Protein AF-A0A2P2PRP0-F1 (afdb_monomer_lite)

Organism: Rhizophora mucronata (NCBI:txid61149)

InterPro domains:
  IPR002885 Pentatricopeptide repeat [PS51375] (9-43)
  IPR002885 Pentatricopeptide repeat [TIGR00756] (12-45)
  IPR011990 Tetratricopeptide-like helical domain superfamily [G3DSA:1.25.40.10] (1-72)

Radius of gyration: 11.99 Å; chains: 1; bounding box: 26×35×24 Å

Secondary structure (DSSP, 8-state):
---TT----HHHHHHHHHHHHHTT-HHHHHHHHHHHHHTT-PPPHHHHHHHHHHHHHTT-HHHHHHHHHTT--

Sequence (73 aa):
MRCNGMRLDALSYTTMLQWHLNAKDMIGVMTLHADMIKMGVVPNELICNLLRTGYQESGHLKSALRCSDTCSE

Foldseek 3Di:
DPDDDPPCALVNLLVQLVVCVVVLPVVSLVVSVVVCVVSVNDHDPSNLVSNLVSCVVVVVVVVNVVSVVVVVD

Structure (mmCIF, N/CA/C/O backbone):
data_AF-A0A2P2PRP0-F1
#
_entry.id   AF-A0A2P2PRP0-F1
#
loop_
_atom_site.group_PDB
_atom_site.id
_atom_site.type_symbol
_atom_site.label_atom_id
_atom_site.label_alt_id
_atom_site.label_comp_id
_atom_site.label_asym_id
_atom_site.label_entity_id
_atom_site.label_seq_id
_atom_site.pdbx_PDB_ins_code
_atom_site.Cartn_x
_atom_site.Cartn_y
_atom_site.Cartn_z
_atom_site.occupancy
_atom_site.B_iso_or_equiv
_atom_site.auth_seq_id
_atom_site.auth_comp_id
_atom_site.auth_asym_id
_atom_site.auth_atom_id
_atom_site.pdbx_PDB_model_num
ATOM 1 N N . MET A 1 1 ? 2.312 19.147 -6.263 1.00 39.31 1 MET A N 1
ATOM 2 C CA . MET A 1 1 ? 3.526 18.995 -7.095 1.00 39.31 1 MET A CA 1
ATOM 3 C C . MET A 1 1 ? 3.470 17.629 -7.761 1.00 39.31 1 MET A C 1
ATOM 5 O O . MET A 1 1 ? 3.448 16.635 -7.053 1.00 39.31 1 MET A O 1
ATOM 9 N N . ARG A 1 2 ? 3.361 17.569 -9.092 1.00 47.69 2 ARG A N 1
ATOM 10 C CA . ARG A 1 2 ? 3.575 16.341 -9.871 1.00 47.69 2 ARG A CA 1
ATOM 11 C C . ARG A 1 2 ? 4.977 16.457 -10.453 1.00 47.69 2 ARG A C 1
ATOM 13 O O . ARG A 1 2 ? 5.160 17.109 -11.474 1.00 47.69 2 ARG A O 1
ATOM 20 N N . CYS A 1 3 ? 5.966 15.942 -9.733 1.00 41.56 3 CYS A N 1
ATOM 21 C CA . CYS A 1 3 ? 7.330 15.899 -10.235 1.00 41.56 3 CYS A CA 1
ATOM 22 C C . CYS A 1 3 ? 7.448 14.728 -11.209 1.00 41.56 3 CYS A C 1
ATOM 24 O O . CYS A 1 3 ? 7.195 13.587 -10.836 1.00 41.56 3 CYS A O 1
ATOM 26 N N . ASN A 1 4 ? 7.776 15.073 -12.454 1.00 46.53 4 ASN A N 1
ATOM 27 C CA . ASN A 1 4 ? 8.493 14.297 -13.459 1.00 46.53 4 ASN A CA 1
ATOM 28 C C . ASN A 1 4 ? 8.726 12.822 -13.143 1.00 46.53 4 ASN A C 1
ATOM 30 O O . ASN A 1 4 ? 9.520 12.541 -12.254 1.00 46.53 4 ASN A O 1
ATOM 34 N N . GLY A 1 5 ? 8.179 11.931 -13.977 1.00 47.91 5 GLY A N 1
ATOM 35 C CA . GLY A 1 5 ? 8.912 10.805 -14.583 1.00 47.91 5 GLY A CA 1
ATOM 36 C C . GLY A 1 5 ? 9.672 9.822 -13.684 1.00 47.91 5 GLY A C 1
ATOM 37 O O . GLY A 1 5 ? 10.349 8.944 -14.209 1.00 47.91 5 GLY A O 1
ATOM 38 N N . MET A 1 6 ? 9.580 9.931 -12.363 1.00 52.31 6 MET A N 1
ATOM 39 C CA . MET A 1 6 ? 10.075 8.947 -11.426 1.00 52.31 6 MET A CA 1
ATOM 40 C C . MET A 1 6 ? 9.052 7.833 -11.463 1.00 52.31 6 MET A C 1
ATOM 42 O O . MET A 1 6 ? 7.956 7.966 -10.923 1.00 52.31 6 MET A O 1
ATOM 46 N N . ARG A 1 7 ? 9.402 6.763 -12.176 1.00 55.41 7 ARG A N 1
ATOM 47 C CA . ARG A 1 7 ? 8.786 5.455 -12.005 1.00 55.41 7 ARG A CA 1
ATOM 48 C C . ARG A 1 7 ? 8.771 5.207 -10.500 1.00 55.41 7 ARG A C 1
ATOM 50 O O . ARG A 1 7 ? 9.823 4.982 -9.918 1.00 55.41 7 ARG A O 1
ATOM 57 N N . LEU A 1 8 ? 7.614 5.406 -9.870 1.00 59.97 8 LEU A N 1
ATOM 58 C CA . LEU A 1 8 ? 7.458 5.216 -8.438 1.00 59.97 8 LEU A CA 1
ATOM 59 C C . LEU A 1 8 ? 7.777 3.747 -8.190 1.00 59.97 8 LEU A C 1
ATOM 61 O O . LEU A 1 8 ? 7.038 2.855 -8.609 1.00 59.97 8 LEU A O 1
ATOM 65 N N . ASP A 1 9 ? 8.930 3.495 -7.584 1.00 70.25 9 ASP A N 1
ATOM 66 C CA . ASP A 1 9 ? 9.298 2.152 -7.183 1.00 70.25 9 ASP A CA 1
ATOM 67 C C . ASP A 1 9 ? 8.285 1.645 -6.153 1.00 70.25 9 ASP A C 1
ATOM 69 O O . ASP A 1 9 ? 7.657 2.420 -5.420 1.00 70.25 9 ASP A O 1
ATOM 73 N N . ALA A 1 10 ? 8.140 0.323 -6.057 1.00 72.69 10 ALA A N 1
ATOM 74 C CA . ALA A 1 10 ? 7.241 -0.303 -5.087 1.00 72.69 10 ALA A CA 1
ATOM 75 C C . ALA A 1 10 ? 7.490 0.211 -3.652 1.00 72.69 10 ALA A C 1
ATOM 77 O O . ALA A 1 10 ? 6.558 0.342 -2.858 1.00 72.69 10 ALA A O 1
ATOM 78 N N . LEU A 1 11 ? 8.734 0.587 -3.331 1.00 77.25 11 LEU A N 1
ATOM 79 C CA . LEU A 1 11 ? 9.101 1.190 -2.052 1.00 77.25 11 LEU A CA 1
ATOM 80 C C . LEU A 1 11 ? 8.455 2.570 -1.834 1.00 77.25 11 LEU A C 1
ATOM 82 O O . LEU A 1 11 ? 7.961 2.858 -0.745 1.00 77.25 11 LEU A O 1
ATOM 86 N N . SER A 1 12 ? 8.422 3.419 -2.863 1.00 82.62 12 SER A N 1
ATOM 87 C CA . SER A 1 12 ? 7.801 4.744 -2.789 1.00 82.62 12 SER A CA 1
ATOM 88 C C . SER A 1 12 ? 6.295 4.634 -2.573 1.00 82.62 12 SER A C 1
ATOM 90 O O . SER A 1 12 ? 5.760 5.312 -1.695 1.00 82.62 12 SER A O 1
ATOM 92 N N . TYR A 1 13 ? 5.629 3.726 -3.297 1.00 83.38 13 TYR A N 1
ATOM 93 C CA . TYR A 1 13 ? 4.216 3.423 -3.060 1.00 83.38 13 TYR A CA 1
ATOM 94 C C . TYR A 1 13 ? 3.982 2.908 -1.643 1.00 83.38 13 TYR A C 1
ATOM 96 O O . TYR A 1 13 ? 3.073 3.394 -0.982 1.00 83.38 13 TYR A O 1
ATOM 104 N N . THR A 1 14 ? 4.824 1.995 -1.147 1.00 83.19 14 THR A N 1
ATOM 105 C CA . THR A 1 14 ? 4.712 1.456 0.220 1.00 83.19 14 THR A CA 1
ATOM 106 C C . THR A 1 14 ? 4.753 2.573 1.262 1.00 83.19 14 THR A C 1
ATOM 108 O O . THR A 1 14 ? 3.874 2.647 2.118 1.00 83.19 14 THR A O 1
ATOM 111 N N . THR A 1 15 ? 5.727 3.482 1.164 1.00 86.62 15 THR A N 1
ATOM 112 C CA . THR A 1 15 ? 5.881 4.598 2.110 1.00 86.62 15 THR A CA 1
ATOM 113 C C . THR A 1 15 ? 4.696 5.560 2.060 1.00 86.62 15 THR A C 1
ATOM 115 O O . THR A 1 15 ? 4.183 5.955 3.108 1.00 86.62 15 THR A O 1
ATOM 118 N N . MET A 1 16 ? 4.219 5.915 0.860 1.00 86.31 16 MET A N 1
ATOM 119 C CA . MET A 1 16 ? 3.038 6.773 0.720 1.00 86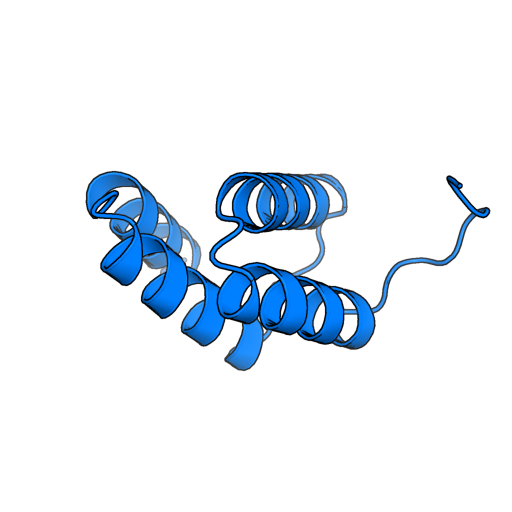.31 16 MET A CA 1
ATOM 120 C C . MET A 1 16 ? 1.792 6.090 1.288 1.00 86.31 16 MET A C 1
ATOM 122 O O . MET A 1 16 ? 1.054 6.703 2.056 1.00 86.31 16 MET A O 1
ATOM 126 N N . LEU A 1 17 ? 1.587 4.808 0.979 1.00 85.31 17 LEU A N 1
ATOM 127 C CA . LEU A 1 17 ? 0.452 4.039 1.478 1.00 85.31 17 LEU A CA 1
ATOM 128 C C . LEU A 1 17 ? 0.467 3.961 3.011 1.00 85.31 17 LEU A C 1
ATOM 130 O O . LEU A 1 17 ? -0.562 4.176 3.645 1.00 85.31 17 LEU A O 1
ATOM 134 N N . GLN A 1 18 ? 1.637 3.723 3.611 1.00 85.19 18 GLN A N 1
ATOM 135 C CA . GLN A 1 18 ? 1.815 3.684 5.063 1.00 85.19 18 GLN A CA 1
ATOM 136 C C . GLN A 1 18 ? 1.460 5.024 5.709 1.00 85.19 18 GLN A C 1
ATOM 138 O O . GLN A 1 18 ? 0.775 5.051 6.733 1.00 85.19 18 GLN A O 1
ATOM 143 N N . TRP A 1 19 ? 1.898 6.129 5.102 1.00 89.44 19 TRP A N 1
ATOM 144 C CA . TRP A 1 19 ? 1.575 7.472 5.572 1.00 89.44 19 TRP A CA 1
ATOM 145 C C . TRP A 1 19 ? 0.068 7.747 5.502 1.00 89.44 19 TRP A C 1
ATOM 147 O O . TRP A 1 19 ? -0.512 8.172 6.500 1.00 89.44 19 TRP A O 1
ATOM 157 N N . HIS A 1 20 ? -0.581 7.429 4.376 1.00 86.62 20 HIS A N 1
ATOM 158 C CA . HIS A 1 20 ? -2.027 7.609 4.218 1.00 86.62 20 HIS A CA 1
ATOM 159 C C . HIS A 1 20 ? -2.833 6.740 5.19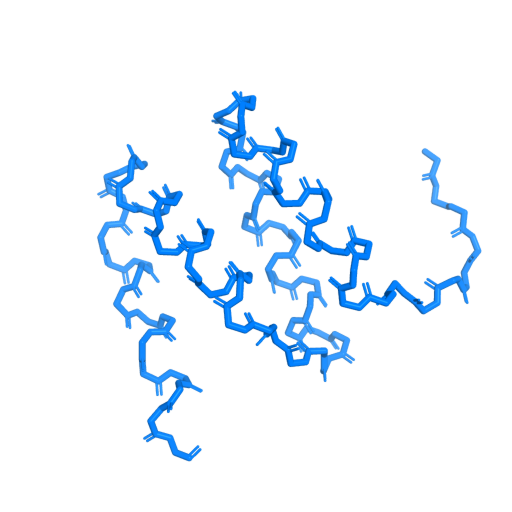2 1.00 86.62 20 HIS A C 1
ATOM 161 O O . HIS A 1 20 ? -3.790 7.229 5.786 1.00 86.62 20 HIS A O 1
ATOM 167 N N . LEU A 1 21 ? -2.428 5.487 5.426 1.00 82.81 21 LEU A N 1
ATOM 168 C CA . LEU A 1 21 ? -3.074 4.626 6.423 1.00 82.81 21 LEU A CA 1
ATOM 169 C C . LEU A 1 21 ? -2.949 5.182 7.839 1.00 82.81 21 LEU A C 1
ATOM 171 O O . LEU A 1 21 ? -3.928 5.179 8.580 1.00 82.81 21 LEU A O 1
ATOM 175 N N . ASN A 1 22 ? -1.772 5.694 8.208 1.00 85.56 22 ASN A N 1
ATOM 176 C CA . ASN A 1 22 ? -1.574 6.315 9.516 1.00 85.56 22 ASN A CA 1
ATOM 177 C C . ASN A 1 22 ? -2.403 7.602 9.666 1.00 85.56 22 ASN A C 1
ATOM 179 O O . ASN A 1 22 ? -2.958 7.873 10.727 1.00 85.56 22 ASN A O 1
ATOM 183 N N . ALA A 1 23 ? -2.549 8.365 8.580 1.00 86.44 23 ALA A N 1
ATOM 184 C CA . ALA A 1 23 ? -3.441 9.518 8.510 1.00 86.44 23 ALA A CA 1
ATOM 185 C C . ALA A 1 23 ? -4.936 9.137 8.425 1.00 86.44 23 ALA A C 1
ATOM 187 O O . ALA A 1 23 ? -5.782 10.029 8.397 1.00 86.44 23 ALA A O 1
ATOM 188 N N . LYS A 1 24 ? -5.271 7.836 8.366 1.00 82.19 24 LYS A N 1
ATOM 189 C CA . LYS A 1 24 ? -6.615 7.297 8.078 1.00 82.19 24 LYS A CA 1
ATOM 190 C C . LYS A 1 24 ? -7.248 7.865 6.799 1.00 82.19 24 LYS A C 1
ATOM 192 O O . LYS A 1 24 ? -8.468 7.868 6.638 1.00 82.19 24 LYS A O 1
ATOM 197 N N . ASP A 1 25 ? -6.418 8.311 5.862 1.00 84.69 25 ASP A N 1
ATOM 198 C CA . ASP A 1 25 ? -6.835 8.880 4.588 1.00 84.69 25 ASP A CA 1
ATOM 199 C C . ASP A 1 25 ? -7.032 7.772 3.545 1.00 84.69 25 ASP A C 1
ATOM 201 O O . ASP A 1 25 ? -6.178 7.481 2.706 1.00 84.69 25 ASP A O 1
ATOM 205 N N . MET A 1 26 ? -8.193 7.122 3.604 1.00 81.31 26 MET A N 1
ATOM 206 C CA . MET A 1 26 ? -8.525 6.003 2.715 1.00 81.31 26 MET A CA 1
ATOM 207 C C . MET A 1 26 ? -8.647 6.410 1.244 1.00 81.31 26 MET A C 1
ATOM 209 O O . MET A 1 26 ? -8.401 5.596 0.356 1.00 81.31 26 MET A O 1
ATOM 213 N N . ILE A 1 27 ? -8.984 7.672 0.971 1.00 83.88 27 ILE A N 1
ATOM 214 C CA . ILE A 1 27 ? -9.090 8.199 -0.393 1.00 83.88 27 ILE A CA 1
ATOM 215 C C . ILE A 1 27 ? -7.710 8.200 -1.060 1.00 83.88 27 ILE A C 1
ATOM 217 O O . ILE A 1 27 ? -7.584 7.758 -2.207 1.00 83.88 27 ILE A O 1
ATOM 221 N N . GLY A 1 28 ? -6.664 8.622 -0.343 1.00 85.38 28 GLY A N 1
ATOM 222 C CA . GLY A 1 28 ? -5.288 8.547 -0.824 1.00 85.38 28 GLY A CA 1
ATOM 223 C C . GLY A 1 28 ? -4.823 7.111 -1.044 1.00 85.38 28 GLY A C 1
ATOM 224 O O . GLY A 1 28 ? -4.264 6.812 -2.099 1.00 85.38 28 GLY A O 1
ATOM 225 N N . VAL A 1 29 ? -5.148 6.194 -0.123 1.00 84.75 29 VAL A N 1
ATOM 226 C CA . VAL A 1 29 ? -4.850 4.754 -0.270 1.00 84.75 29 VAL A CA 1
ATOM 227 C C . VAL A 1 29 ? -5.491 4.173 -1.535 1.00 84.75 29 VAL A C 1
ATOM 229 O O . VAL A 1 29 ? -4.813 3.515 -2.324 1.00 84.75 29 VAL A O 1
ATOM 232 N N . MET A 1 30 ? -6.779 4.441 -1.773 1.00 83.50 30 MET A N 1
ATOM 233 C CA . MET A 1 30 ? -7.490 3.956 -2.963 1.00 83.50 30 MET A CA 1
ATOM 234 C C . MET A 1 30 ? -6.944 4.576 -4.252 1.00 83.50 30 MET A C 1
ATOM 236 O O . MET A 1 30 ? -6.824 3.886 -5.265 1.00 83.50 30 MET A O 1
ATOM 240 N N . THR A 1 31 ? -6.587 5.860 -4.215 1.00 86.44 31 THR A N 1
ATOM 241 C CA . THR A 1 31 ? -6.011 6.566 -5.367 1.00 86.44 31 THR A CA 1
ATOM 242 C C . THR A 1 31 ? -4.651 5.983 -5.740 1.00 86.44 31 THR A C 1
ATOM 244 O O . THR A 1 31 ? -4.421 5.692 -6.912 1.00 86.44 31 THR A O 1
ATOM 247 N N . LEU A 1 32 ? -3.779 5.748 -4.753 1.00 85.06 32 LEU A N 1
ATOM 248 C CA . LEU A 1 32 ? -2.477 5.110 -4.959 1.00 85.06 32 LEU A CA 1
ATOM 249 C C . LEU A 1 32 ? -2.629 3.681 -5.472 1.00 85.06 32 LEU A C 1
ATOM 251 O O . LEU A 1 32 ? -1.948 3.298 -6.415 1.00 85.06 32 LEU A O 1
ATOM 255 N N . HIS A 1 33 ? -3.561 2.909 -4.915 1.00 83.62 33 HIS A N 1
ATOM 256 C CA . HIS A 1 33 ? -3.835 1.555 -5.385 1.00 83.62 33 HIS A CA 1
ATOM 257 C C . HIS A 1 33 ? -4.289 1.530 -6.856 1.00 83.62 33 HIS A C 1
ATOM 259 O O . HIS A 1 33 ? -3.789 0.733 -7.648 1.00 83.62 33 HIS A O 1
ATOM 265 N N . ALA A 1 34 ? -5.191 2.431 -7.254 1.00 83.88 34 ALA A N 1
ATOM 266 C CA . ALA A 1 34 ? -5.630 2.545 -8.645 1.00 83.88 34 ALA A CA 1
ATOM 267 C C . ALA A 1 34 ? -4.497 2.989 -9.588 1.00 83.88 34 ALA A C 1
ATOM 269 O O . ALA A 1 34 ? -4.434 2.537 -10.733 1.00 83.88 34 ALA A O 1
ATOM 270 N N . ASP A 1 35 ? -3.610 3.864 -9.116 1.00 85.25 35 ASP A N 1
ATOM 271 C CA . ASP A 1 35 ? -2.430 4.316 -9.852 1.00 85.25 35 ASP A CA 1
ATOM 272 C C . ASP A 1 35 ? -1.419 3.174 -10.061 1.00 85.25 35 ASP A C 1
ATOM 274 O O . ASP A 1 35 ? -0.967 2.966 -11.185 1.00 85.25 35 ASP A O 1
ATOM 278 N N . MET A 1 36 ? -1.174 2.346 -9.036 1.00 80.88 36 MET A N 1
ATOM 279 C CA . MET A 1 36 ? -0.340 1.140 -9.142 1.00 80.88 36 MET A CA 1
ATOM 280 C C . MET A 1 36 ? -0.867 0.162 -10.195 1.00 80.88 36 MET A C 1
ATOM 282 O O . MET A 1 36 ? -0.099 -0.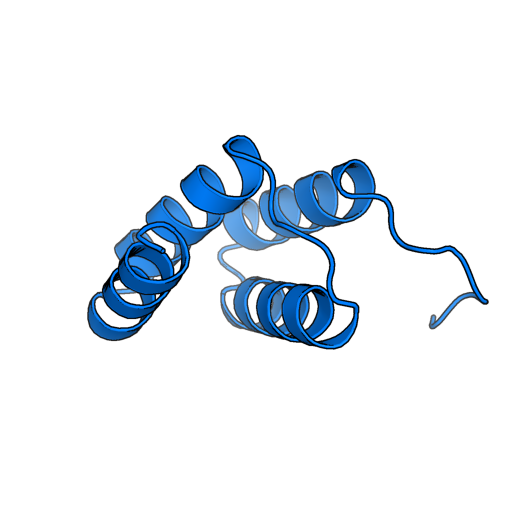300 -11.038 1.00 80.88 36 MET A O 1
ATOM 286 N N . ILE A 1 37 ? -2.180 -0.102 -10.201 1.00 80.75 37 ILE A N 1
ATOM 287 C CA . ILE A 1 37 ? -2.816 -0.962 -11.213 1.00 80.75 37 ILE A CA 1
ATOM 288 C C . ILE A 1 37 ? -2.652 -0.353 -12.611 1.00 80.75 37 ILE A C 1
ATOM 290 O O . ILE A 1 37 ? -2.290 -1.058 -13.550 1.00 80.75 37 ILE A O 1
ATOM 294 N N . LYS A 1 38 ? -2.874 0.961 -12.762 1.00 82.81 38 LYS A N 1
ATOM 295 C CA . LYS A 1 38 ? -2.705 1.659 -14.049 1.00 82.81 38 LYS A CA 1
ATOM 296 C C . LYS A 1 38 ? -1.268 1.630 -14.561 1.00 82.81 38 LYS A C 1
ATOM 298 O O . LYS A 1 38 ? -1.072 1.543 -15.769 1.00 82.81 38 LYS A O 1
ATOM 303 N N . MET A 1 39 ? -0.284 1.717 -13.671 1.00 78.06 39 MET A N 1
ATOM 304 C CA . MET A 1 39 ? 1.131 1.623 -14.030 1.00 78.06 39 MET A CA 1
ATOM 305 C C . MET A 1 39 ? 1.619 0.175 -14.198 1.00 78.06 39 MET A C 1
ATOM 307 O O . MET A 1 39 ? 2.772 -0.026 -14.574 1.00 78.06 39 MET A O 1
ATOM 311 N N . GLY A 1 40 ? 0.777 -0.830 -13.926 1.00 78.00 40 GLY A N 1
ATOM 312 C CA . GLY A 1 40 ? 1.171 -2.242 -13.952 1.00 78.00 40 GLY A CA 1
ATOM 313 C C . GLY A 1 40 ? 2.187 -2.604 -12.864 1.00 78.00 40 GLY A C 1
ATOM 314 O O . GLY A 1 40 ? 2.957 -3.550 -13.022 1.00 78.00 40 GLY A O 1
ATOM 315 N N . VAL A 1 41 ? 2.232 -1.834 -11.774 1.00 76.31 41 VAL A N 1
ATOM 316 C CA . VAL A 1 41 ? 3.135 -2.077 -10.647 1.00 76.31 41 VAL A CA 1
ATOM 317 C C . VAL A 1 41 ? 2.493 -3.112 -9.735 1.00 76.31 41 VAL A C 1
ATOM 319 O O . VAL A 1 41 ? 1.465 -2.854 -9.111 1.00 76.31 41 VAL A O 1
ATOM 322 N N . VAL A 1 42 ? 3.121 -4.283 -9.645 1.00 74.31 42 VAL A N 1
ATOM 323 C CA . VAL A 1 42 ? 2.663 -5.359 -8.765 1.00 74.31 42 VAL A CA 1
ATOM 324 C C . VAL A 1 42 ? 2.877 -4.936 -7.306 1.00 74.31 42 VAL A C 1
ATOM 326 O O . VAL A 1 42 ? 4.012 -4.628 -6.922 1.00 74.31 42 VAL A O 1
ATOM 329 N N . PRO A 1 43 ? 1.816 -4.883 -6.480 1.00 71.44 43 PRO A N 1
ATOM 330 C CA . PRO A 1 43 ? 1.960 -4.582 -5.067 1.00 71.44 43 PRO A CA 1
ATOM 331 C C . PRO A 1 43 ? 2.739 -5.697 -4.370 1.00 71.44 43 PRO A C 1
ATOM 333 O O . PRO A 1 43 ? 2.433 -6.876 -4.510 1.00 71.44 43 PRO A O 1
ATOM 336 N N . ASN A 1 44 ? 3.764 -5.311 -3.610 1.00 78.62 44 ASN A N 1
ATOM 337 C CA . ASN A 1 44 ? 4.526 -6.254 -2.803 1.00 78.62 44 ASN A CA 1
ATOM 338 C C . ASN A 1 44 ? 3.672 -6.774 -1.631 1.00 78.62 44 ASN A C 1
ATOM 340 O O . ASN A 1 44 ? 2.689 -6.133 -1.250 1.00 78.62 44 ASN A O 1
ATOM 344 N N . GLU A 1 45 ? 4.082 -7.870 -0.990 1.00 80.88 45 GLU A N 1
ATOM 345 C CA . GLU A 1 45 ? 3.347 -8.473 0.138 1.00 80.88 45 GLU A CA 1
ATOM 346 C C . GLU A 1 45 ? 3.014 -7.453 1.248 1.00 80.88 45 GLU A C 1
ATOM 348 O O . GLU A 1 45 ? 1.904 -7.433 1.784 1.00 80.88 45 GLU A O 1
ATOM 353 N N . LEU A 1 46 ? 3.939 -6.523 1.521 1.00 79.94 46 LEU A N 1
ATOM 354 C CA . LEU A 1 46 ? 3.725 -5.407 2.447 1.00 79.94 46 LEU A CA 1
ATOM 355 C C . LEU A 1 46 ? 2.562 -4.499 2.023 1.00 79.94 46 LEU A C 1
ATOM 357 O O . LEU A 1 46 ? 1.712 -4.175 2.846 1.00 79.94 46 LEU A O 1
ATOM 361 N N . ILE A 1 47 ? 2.497 -4.111 0.747 1.00 82.25 47 ILE A N 1
ATOM 362 C CA . ILE A 1 47 ? 1.444 -3.238 0.206 1.00 82.25 47 ILE A CA 1
ATOM 363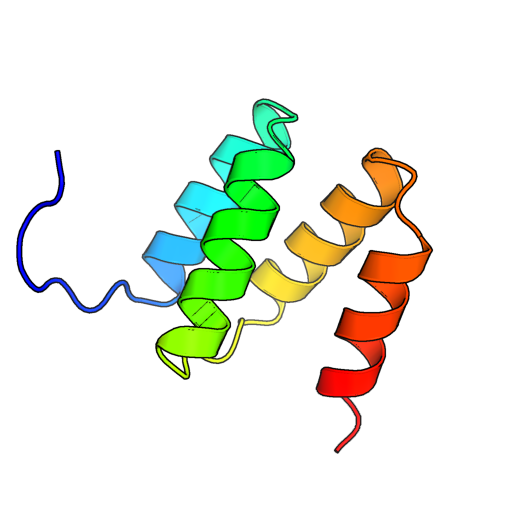 C C . ILE A 1 47 ? 0.096 -3.956 0.278 1.00 82.25 47 ILE A C 1
ATOM 365 O O . ILE A 1 47 ? -0.886 -3.363 0.718 1.00 82.25 47 ILE A O 1
ATOM 369 N N . CYS A 1 48 ? 0.050 -5.242 -0.072 1.00 82.31 48 CYS A N 1
ATOM 370 C CA . CYS A 1 48 ? -1.153 -6.062 0.061 1.00 82.31 48 CYS A CA 1
ATOM 371 C C . CYS A 1 48 ? -1.644 -6.135 1.514 1.00 82.31 48 CYS A C 1
ATOM 373 O O . CYS A 1 48 ? -2.840 -5.975 1.766 1.00 82.31 48 CYS A O 1
ATOM 375 N N . ASN A 1 49 ? -0.739 -6.326 2.479 1.00 83.75 49 ASN A N 1
ATOM 376 C CA . ASN A 1 49 ? -1.082 -6.306 3.902 1.00 83.75 49 ASN A CA 1
ATOM 377 C 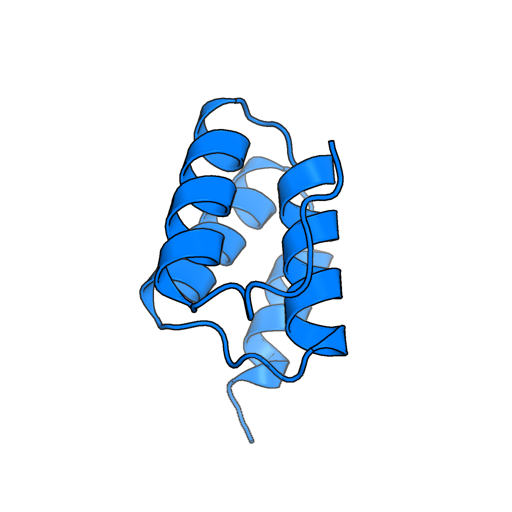C . ASN A 1 49 ? -1.606 -4.929 4.340 1.00 83.75 49 ASN A C 1
ATOM 379 O O . ASN A 1 49 ? -2.631 -4.857 5.014 1.00 83.75 49 ASN A O 1
ATOM 383 N N . LEU A 1 50 ? -0.958 -3.842 3.913 1.00 82.81 50 LEU A N 1
ATOM 384 C CA . LEU A 1 50 ? -1.399 -2.473 4.185 1.00 82.81 50 LEU A CA 1
ATOM 385 C C . LEU A 1 50 ? -2.801 -2.197 3.630 1.00 82.81 50 LEU A C 1
ATOM 387 O O . LEU A 1 50 ? -3.659 -1.692 4.351 1.00 82.81 50 LEU A O 1
ATOM 391 N N . LEU A 1 51 ? -3.044 -2.542 2.363 1.00 81.62 51 LEU A N 1
ATOM 392 C CA . LEU A 1 51 ? -4.344 -2.376 1.716 1.00 81.62 51 LEU A CA 1
ATOM 393 C C . LEU A 1 51 ? -5.421 -3.159 2.463 1.00 81.62 51 LEU A C 1
ATOM 395 O O . LEU A 1 51 ? -6.478 -2.605 2.754 1.00 81.62 51 LEU A O 1
ATOM 399 N N . ARG A 1 52 ? -5.146 -4.416 2.829 1.00 79.88 52 ARG A N 1
ATOM 400 C CA . ARG A 1 52 ? -6.081 -5.255 3.589 1.00 79.88 52 ARG A CA 1
ATOM 401 C C . ARG A 1 52 ? -6.455 -4.605 4.918 1.00 79.88 52 ARG A C 1
ATOM 403 O O . ARG A 1 52 ? -7.643 -4.454 5.196 1.00 79.88 52 ARG A O 1
ATOM 410 N N . THR A 1 53 ? -5.458 -4.168 5.688 1.00 81.12 53 THR A N 1
ATOM 411 C CA . THR A 1 53 ? -5.668 -3.487 6.972 1.00 81.12 53 THR A CA 1
ATOM 412 C C . THR A 1 53 ? -6.451 -2.189 6.786 1.00 81.12 53 THR A C 1
ATOM 414 O O . THR A 1 53 ? -7.429 -1.963 7.490 1.00 81.12 53 THR A O 1
ATOM 417 N N . GLY A 1 54 ? -6.095 -1.370 5.793 1.00 79.44 54 GLY A N 1
ATOM 418 C CA . GLY A 1 54 ? -6.810 -0.131 5.486 1.00 79.44 54 GLY A CA 1
ATOM 419 C C . GLY A 1 54 ? -8.268 -0.356 5.112 1.00 79.44 54 GLY A C 1
ATOM 420 O O . GLY A 1 54 ? -9.163 0.287 5.659 1.00 79.44 54 GLY A O 1
ATOM 421 N N . TYR A 1 55 ? -8.540 -1.291 4.201 1.00 76.25 55 TYR A N 1
ATOM 422 C CA . TYR A 1 55 ? -9.912 -1.582 3.793 1.00 76.25 55 TYR A CA 1
ATOM 423 C C . TYR A 1 55 ? -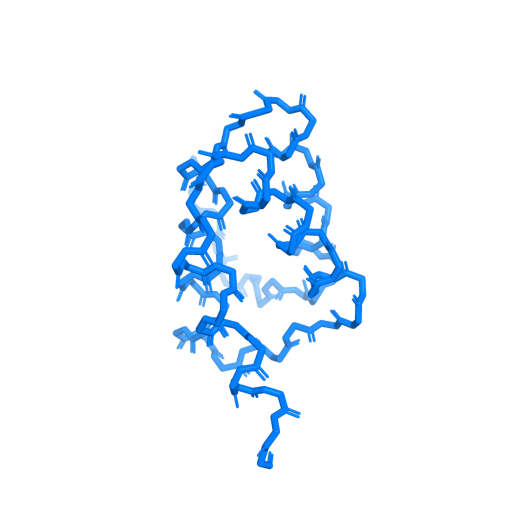10.741 -2.164 4.940 1.00 76.25 55 TYR A C 1
ATOM 425 O O . TYR A 1 55 ? -11.911 -1.802 5.074 1.00 76.25 55 TYR A O 1
ATOM 433 N N . GLN A 1 56 ? -10.140 -3.001 5.789 1.00 76.00 56 GLN A N 1
ATOM 434 C CA . GLN A 1 56 ? -10.790 -3.543 6.979 1.00 76.00 56 GLN A CA 1
ATOM 435 C C . GLN A 1 56 ? -11.140 -2.439 7.991 1.00 76.00 56 GLN A C 1
ATOM 437 O O . GLN A 1 56 ? -12.280 -2.382 8.447 1.00 76.00 56 GLN A O 1
ATOM 442 N N . GLU A 1 57 ? -10.208 -1.525 8.273 1.00 71.81 57 GLU A N 1
ATOM 443 C CA . GLU A 1 57 ? -10.413 -0.368 9.163 1.00 71.81 57 GLU A CA 1
ATOM 444 C C . GLU A 1 57 ? -11.471 0.607 8.618 1.00 71.81 57 GLU A C 1
ATOM 446 O O . GLU A 1 57 ? -12.229 1.206 9.377 1.00 71.81 57 GLU A O 1
ATOM 451 N N . SER A 1 58 ? -11.559 0.751 7.294 1.00 66.56 58 SER A N 1
ATOM 452 C CA . SER A 1 58 ? -12.536 1.630 6.638 1.00 66.56 58 SER A CA 1
ATOM 453 C C . SER A 1 58 ? -13.965 1.075 6.594 1.00 66.56 58 SER A C 1
ATOM 455 O O . SER A 1 58 ? -14.870 1.756 6.116 1.00 66.56 58 SER A O 1
ATOM 457 N N . GLY A 1 59 ? -14.185 -0.175 7.016 1.00 67.44 59 GLY A N 1
ATOM 458 C CA . GLY A 1 59 ? -15.481 -0.852 6.897 1.00 67.44 59 GLY A CA 1
ATOM 459 C C . GLY A 1 59 ? -15.867 -1.236 5.459 1.00 67.44 59 GLY A C 1
ATOM 460 O O . GLY A 1 59 ? -16.899 -1.874 5.245 1.00 67.44 59 GLY A O 1
ATOM 461 N N . HIS A 1 60 ? -15.033 -0.928 4.459 1.00 59.78 60 HIS A N 1
ATOM 462 C CA . HIS A 1 60 ? -15.215 -1.337 3.064 1.00 59.78 60 HIS A CA 1
ATOM 463 C C . HIS A 1 60 ? -14.700 -2.768 2.821 1.00 59.78 60 HIS A C 1
ATOM 465 O O . HIS A 1 60 ? -13.847 -3.016 1.966 1.00 59.78 60 HIS A O 1
ATOM 471 N N . LEU A 1 61 ? -15.270 -3.743 3.535 1.00 55.69 61 LEU A N 1
ATOM 472 C CA . LEU A 1 61 ? -14.954 -5.174 3.385 1.00 55.69 61 LEU A CA 1
ATOM 473 C C . LEU A 1 61 ? -15.141 -5.687 1.944 1.00 55.69 61 LEU A C 1
ATOM 475 O O . LEU A 1 61 ? -14.375 -6.530 1.484 1.00 55.69 61 LEU A O 1
ATOM 479 N N . LYS A 1 62 ? -16.104 -5.137 1.190 1.00 53.44 62 LYS A N 1
ATOM 480 C CA . LYS A 1 62 ? -16.313 -5.489 -0.229 1.00 53.44 62 LYS A CA 1
ATOM 481 C C . LYS A 1 62 ? -15.128 -5.123 -1.130 1.00 53.44 62 LYS A C 1
ATOM 483 O O . LYS A 1 62 ? -14.885 -5.823 -2.108 1.00 53.44 62 LYS A O 1
ATOM 488 N N . SER A 1 63 ? -14.391 -4.058 -0.811 1.00 54.38 63 SER A N 1
ATOM 489 C CA . SER A 1 63 ? -13.204 -3.652 -1.575 1.00 54.38 63 SER A CA 1
ATOM 490 C C . SER A 1 63 ? -11.972 -4.473 -1.187 1.00 54.38 63 SER A C 1
ATOM 492 O O . SER A 1 63 ? -11.180 -4.810 -2.062 1.00 54.38 63 SER A O 1
ATOM 494 N N . ALA A 1 64 ? -11.850 -4.859 0.092 1.00 54.78 64 ALA A N 1
ATOM 495 C CA . ALA A 1 64 ? -10.802 -5.768 0.568 1.00 54.78 64 ALA A CA 1
ATOM 496 C C . ALA A 1 64 ? -10.867 -7.135 -0.129 1.00 54.78 64 ALA A C 1
ATOM 498 O O . ALA A 1 64 ? -9.837 -7.675 -0.527 1.00 54.78 64 ALA A O 1
ATOM 499 N N . LEU A 1 65 ? -12.082 -7.669 -0.308 1.00 53.56 65 LEU A N 1
ATOM 500 C CA . LEU A 1 65 ? -12.296 -8.977 -0.927 1.00 53.56 65 LEU A CA 1
ATOM 501 C C . LEU A 1 65 ? -11.813 -8.996 -2.386 1.00 53.56 65 LEU A C 1
ATOM 503 O O . LEU A 1 65 ? -11.099 -9.907 -2.782 1.00 53.56 65 LEU A O 1
ATOM 507 N N . ARG A 1 66 ? -12.073 -7.919 -3.141 1.00 54.00 66 ARG A N 1
ATOM 508 C CA . ARG A 1 66 ? -11.650 -7.791 -4.545 1.00 54.00 66 ARG A CA 1
ATOM 509 C C . ARG A 1 66 ? -10.125 -7.719 -4.732 1.00 54.00 66 ARG A C 1
ATOM 511 O O . ARG A 1 66 ? -9.647 -8.053 -5.808 1.00 54.00 66 ARG A O 1
ATOM 518 N N . CYS A 1 67 ? -9.360 -7.309 -3.713 1.00 51.31 67 CYS A N 1
ATOM 519 C CA . CYS A 1 67 ? -7.892 -7.413 -3.726 1.00 51.31 67 CYS A CA 1
ATOM 520 C C . CYS A 1 67 ? -7.392 -8.848 -3.496 1.00 51.31 67 CYS A C 1
ATOM 522 O O . CYS A 1 67 ? -6.284 -9.174 -3.914 1.00 51.31 67 CYS A O 1
ATOM 524 N N . SER A 1 68 ? -8.172 -9.699 -2.821 1.00 50.94 68 SER A N 1
ATOM 525 C CA . SER A 1 68 ? -7.789 -11.096 -2.580 1.00 50.94 68 SER A CA 1
ATOM 526 C C . SER A 1 68 ? -7.937 -11.954 -3.838 1.00 50.94 68 SER A C 1
ATOM 528 O O . SER A 1 68 ? -7.130 -12.856 -4.054 1.00 50.94 68 SER A O 1
ATOM 530 N N . ASP A 1 69 ? -8.920 -11.647 -4.687 1.00 53.09 69 ASP A N 1
ATOM 531 C CA . ASP A 1 69 ? -9.113 -12.332 -5.971 1.00 53.09 69 ASP A CA 1
ATOM 532 C C . ASP A 1 69 ? -7.980 -12.038 -6.966 1.00 53.09 69 ASP A C 1
ATOM 534 O O . ASP A 1 69 ? -7.552 -12.927 -7.690 1.00 53.09 69 ASP A O 1
ATOM 538 N N . THR A 1 70 ? -7.397 -10.834 -6.953 1.00 47.81 70 THR A N 1
ATOM 539 C CA . THR A 1 70 ? -6.282 -10.483 -7.858 1.00 47.81 70 THR A CA 1
ATOM 540 C C . THR A 1 70 ? -4.947 -11.146 -7.509 1.00 47.81 70 THR A C 1
ATOM 542 O O . THR A 1 70 ? -3.982 -10.970 -8.243 1.00 47.81 70 THR A O 1
ATOM 545 N N . CYS A 1 71 ? -4.866 -11.863 -6.384 1.00 46.72 71 CYS A N 1
ATOM 546 C CA . CYS A 1 71 ? -3.670 -12.605 -5.976 1.00 46.72 71 CYS A CA 1
ATOM 547 C C . CYS A 1 71 ? -3.805 -14.123 -6.210 1.00 46.72 71 CYS A C 1
ATOM 549 O O . CYS A 1 71 ? -2.885 -14.867 -5.872 1.00 46.72 71 CYS A O 1
ATOM 551 N N . SER A 1 72 ? -4.949 -14.572 -6.744 1.00 44.00 72 SER A N 1
ATOM 552 C CA . SER A 1 72 ? -5.284 -15.983 -6.959 1.00 44.00 72 SER A CA 1
ATOM 553 C C . SER A 1 72 ? -5.459 -16.313 -8.446 1.00 44.00 72 SER A C 1
ATOM 555 O O . SER A 1 72 ? -6.394 -17.024 -8.783 1.00 44.00 72 SER A O 1
ATOM 557 N N . GLU A 1 73 ? -4.589 -15.807 -9.325 1.00 40.81 73 GLU A N 1
ATOM 558 C CA . GLU A 1 73 ? -4.344 -16.356 -10.674 1.00 40.81 73 GLU A CA 1
ATOM 559 C C . GLU A 1 73 ? -2.866 -16.194 -11.049 1.00 40.81 73 GLU A C 1
ATOM 561 O O . GLU A 1 73 ? -2.300 -15.110 -10.765 1.00 40.81 73 GLU A O 1
#

pLDDT: mean 71.75, std 14.92, range [39.31, 89.44]